Protein AF-A0A0F9EWP9-F1 (afdb_monomer_lite)

pLDDT: mean 95.54, std 6.27, range [59.31, 98.81]

Structure (mmCIF, N/CA/C/O backbone):
data_AF-A0A0F9EWP9-F1
#
_entry.id   AF-A0A0F9EWP9-F1
#
loop_
_atom_site.group_PDB
_atom_site.id
_atom_site.type_symbol
_atom_site.label_atom_id
_atom_site.label_alt_id
_atom_site.label_comp_id
_atom_site.label_asym_id
_atom_site.label_entity_id
_atom_site.label_seq_id
_atom_site.pdbx_PDB_ins_code
_atom_site.Cartn_x
_atom_site.Cartn_y
_atom_site.Cartn_z
_atom_site.occupancy
_atom_site.B_iso_or_equiv
_atom_site.auth_seq_id
_atom_site.auth_comp_id
_atom_site.auth_asym_id
_atom_site.auth_atom_id
_atom_site.pdbx_PDB_model_num
ATOM 1 N N . GLU A 1 1 ? 6.021 -8.661 8.150 1.00 62.97 1 GLU A N 1
ATOM 2 C CA . GLU A 1 1 ? 6.992 -8.490 7.044 1.00 62.97 1 GLU A CA 1
ATOM 3 C C . GLU A 1 1 ? 6.693 -9.396 5.854 1.00 62.97 1 GLU A C 1
ATOM 5 O O . GLU A 1 1 ? 6.829 -8.932 4.729 1.00 62.97 1 GLU A O 1
ATOM 10 N N . ASP A 1 2 ? 6.227 -10.628 6.075 1.00 90.06 2 ASP A N 1
ATOM 11 C CA . ASP A 1 2 ? 5.921 -11.582 4.993 1.00 90.06 2 ASP A CA 1
ATOM 12 C C . ASP A 1 2 ? 4.916 -11.047 3.962 1.00 90.06 2 ASP A C 1
ATOM 14 O O . ASP A 1 2 ? 5.128 -11.196 2.764 1.00 90.06 2 ASP A O 1
ATOM 18 N N . HIS A 1 3 ? 3.876 -10.333 4.407 1.00 95.12 3 HIS A N 1
ATOM 19 C CA . HIS A 1 3 ? 2.848 -9.786 3.514 1.00 95.12 3 HIS A CA 1
ATOM 20 C C . HIS A 1 3 ? 3.409 -8.841 2.437 1.00 95.12 3 HIS A C 1
ATOM 22 O O . HIS A 1 3 ? 3.053 -8.966 1.268 1.00 95.12 3 HIS A O 1
ATOM 28 N N . VAL A 1 4 ? 4.327 -7.938 2.804 1.00 97.69 4 VAL A N 1
ATOM 29 C CA . VAL A 1 4 ? 4.969 -7.006 1.861 1.00 97.69 4 VAL A CA 1
ATOM 30 C C . VAL A 1 4 ? 5.733 -7.772 0.784 1.00 97.69 4 VAL A C 1
ATOM 32 O O . VAL A 1 4 ? 5.558 -7.506 -0.404 1.00 97.69 4 VAL A O 1
ATOM 35 N N . LYS A 1 5 ? 6.578 -8.722 1.205 1.00 97.25 5 LYS A N 1
ATOM 36 C CA . LYS A 1 5 ? 7.450 -9.486 0.304 1.00 97.25 5 LYS A CA 1
ATOM 37 C C . LYS A 1 5 ? 6.631 -10.347 -0.651 1.00 97.25 5 LYS A C 1
ATOM 39 O O . LYS A 1 5 ? 6.866 -10.307 -1.854 1.00 97.25 5 LYS A O 1
ATOM 44 N N . GLU A 1 6 ? 5.634 -11.061 -0.133 1.00 98.31 6 GLU A N 1
ATOM 45 C CA . GLU A 1 6 ? 4.794 -11.936 -0.952 1.00 98.31 6 GLU A CA 1
ATOM 46 C C . GLU A 1 6 ? 3.870 -11.153 -1.886 1.00 98.31 6 GLU A C 1
ATOM 48 O O . GLU A 1 6 ? 3.706 -11.537 -3.042 1.00 98.31 6 GLU A O 1
ATOM 53 N N . THR A 1 7 ? 3.328 -10.015 -1.444 1.00 98.19 7 THR A N 1
ATOM 54 C CA . THR A 1 7 ? 2.532 -9.144 -2.321 1.00 98.19 7 THR A CA 1
ATOM 55 C C . THR A 1 7 ? 3.385 -8.599 -3.462 1.00 98.19 7 THR A C 1
ATOM 57 O O . THR A 1 7 ? 2.980 -8.675 -4.622 1.00 98.19 7 THR A O 1
ATOM 60 N N . ALA A 1 8 ? 4.588 -8.101 -3.160 1.00 98.38 8 ALA A N 1
ATOM 61 C CA . ALA A 1 8 ? 5.510 -7.621 -4.181 1.00 98.38 8 ALA A CA 1
ATOM 62 C C . ALA A 1 8 ? 5.933 -8.744 -5.143 1.00 98.38 8 ALA A C 1
ATOM 64 O O . ALA A 1 8 ? 5.952 -8.524 -6.354 1.00 98.38 8 ALA A O 1
ATOM 65 N N . ARG A 1 9 ? 6.189 -9.960 -4.636 1.00 98.50 9 ARG A N 1
ATOM 66 C CA . ARG A 1 9 ? 6.491 -11.143 -5.459 1.00 98.50 9 ARG A CA 1
ATOM 67 C C . ARG A 1 9 ? 5.350 -11.461 -6.424 1.00 98.50 9 ARG A C 1
ATOM 69 O O . ARG A 1 9 ? 5.587 -11.572 -7.621 1.00 98.50 9 ARG A O 1
ATOM 76 N N . VAL A 1 10 ? 4.115 -11.548 -5.932 1.00 98.38 10 VAL A N 1
ATOM 77 C CA . VAL A 1 10 ? 2.945 -11.856 -6.770 1.00 98.38 10 VAL A CA 1
ATOM 78 C C . VAL A 1 10 ? 2.687 -10.755 -7.803 1.00 98.38 10 VAL A C 1
ATOM 80 O O . VAL A 1 10 ? 2.465 -11.063 -8.971 1.00 98.38 10 VAL A O 1
ATOM 83 N N . LEU A 1 11 ? 2.772 -9.474 -7.424 1.00 98.56 11 LEU A N 1
ATOM 84 C CA . LEU A 1 11 ? 2.660 -8.361 -8.379 1.00 98.56 11 LEU A CA 1
ATOM 85 C C . LEU A 1 11 ? 3.758 -8.410 -9.448 1.00 98.56 11 LEU A C 1
ATOM 87 O O . LEU A 1 11 ? 3.496 -8.102 -10.609 1.00 98.56 11 LEU A O 1
ATOM 91 N N . THR A 1 12 ? 4.962 -8.837 -9.069 1.00 98.62 12 THR A N 1
ATOM 92 C CA . THR A 1 12 ? 6.102 -9.004 -9.977 1.00 98.62 12 THR A CA 1
ATOM 93 C C . THR A 1 12 ? 5.891 -10.136 -10.975 1.00 98.62 12 THR A C 1
ATOM 95 O O . THR A 1 12 ? 6.160 -9.960 -12.163 1.00 98.62 12 THR A O 1
ATOM 98 N N . GLU A 1 13 ? 5.389 -11.280 -10.508 1.00 98.69 13 GLU A N 1
ATOM 99 C CA . GLU A 1 13 ? 5.110 -12.452 -11.344 1.00 98.69 13 GLU A CA 1
ATOM 100 C C . GLU A 1 13 ? 3.939 -12.216 -12.301 1.00 98.69 13 GLU A C 1
ATOM 102 O O . GLU A 1 13 ? 4.000 -12.621 -13.460 1.00 98.69 13 GLU A O 1
ATOM 107 N N . ILE A 1 14 ? 2.885 -11.542 -11.835 1.00 98.56 14 ILE A N 1
ATOM 108 C CA . ILE A 1 14 ? 1.709 -11.236 -12.656 1.00 98.56 14 ILE A CA 1
ATOM 109 C C . ILE A 1 14 ? 2.012 -10.105 -13.646 1.00 98.56 14 ILE A C 1
ATOM 111 O O . ILE A 1 14 ? 1.547 -10.162 -14.783 1.00 98.56 14 ILE A O 1
ATOM 115 N N . ASN A 1 15 ? 2.746 -9.074 -13.209 1.00 98.50 15 ASN A N 1
ATOM 116 C CA . ASN A 1 15 ? 2.948 -7.809 -13.921 1.00 98.50 15 ASN A CA 1
ATOM 117 C C . ASN A 1 15 ? 1.647 -7.277 -14.567 1.00 98.50 15 ASN A C 1
ATOM 119 O O . ASN A 1 15 ? 1.529 -7.220 -15.796 1.00 98.50 15 ASN A O 1
ATOM 123 N N . PRO A 1 16 ? 0.620 -6.952 -13.761 1.00 98.44 16 PRO A N 1
ATOM 124 C CA . PRO A 1 16 ? -0.680 -6.571 -14.296 1.00 98.44 16 PRO A CA 1
ATOM 125 C C . PRO A 1 16 ? -0.596 -5.236 -15.042 1.00 98.44 16 PRO A C 1
ATOM 127 O O . PRO A 1 16 ? 0.232 -4.388 -14.729 1.00 98.44 16 PRO A O 1
ATOM 130 N N . THR A 1 17 ? -1.518 -4.980 -15.972 1.00 98.62 17 THR A N 1
ATOM 131 C CA . THR A 1 17 ? -1.608 -3.659 -16.622 1.00 98.62 17 THR A CA 1
ATOM 132 C C . THR A 1 17 ? -1.881 -2.549 -15.604 1.00 98.62 17 THR A C 1
ATOM 134 O O . THR A 1 17 ? -1.334 -1.456 -15.717 1.00 98.62 17 THR A O 1
ATOM 137 N N . ILE A 1 18 ? -2.727 -2.827 -14.606 1.00 98.56 18 ILE A N 1
ATOM 138 C CA . ILE A 1 18 ? -3.116 -1.875 -13.564 1.00 98.56 18 ILE A CA 1
ATOM 139 C C . ILE A 1 18 ? -3.275 -2.610 -12.231 1.00 98.56 18 ILE A C 1
ATOM 141 O O . ILE A 1 18 ? -3.932 -3.651 -12.188 1.00 98.56 18 ILE A O 1
ATOM 145 N N . PHE A 1 19 ? -2.781 -2.032 -11.136 1.00 98.44 19 PHE A N 1
ATOM 146 C CA . PHE A 1 19 ? -3.191 -2.409 -9.780 1.00 98.44 19 PHE A CA 1
ATOM 147 C C . PHE A 1 19 ? -3.488 -1.174 -8.920 1.00 98.44 19 PHE A C 1
ATOM 149 O O . PHE A 1 19 ? -3.086 -0.058 -9.245 1.00 98.44 19 PHE A O 1
ATOM 156 N N . ARG A 1 20 ? -4.267 -1.356 -7.846 1.00 98.38 20 ARG A N 1
ATOM 157 C CA . ARG A 1 20 ? -4.723 -0.252 -6.990 1.00 98.38 20 ARG A CA 1
ATOM 158 C C . ARG A 1 20 ? -4.638 -0.611 -5.519 1.00 98.38 20 ARG A C 1
ATOM 160 O O . ARG A 1 20 ? -5.029 -1.715 -5.140 1.00 98.38 20 ARG A O 1
ATOM 167 N N . PHE A 1 21 ? -4.214 0.340 -4.696 1.00 97.94 21 PHE A N 1
ATOM 168 C CA . PHE A 1 21 ? -4.286 0.203 -3.246 1.00 97.94 21 PHE A CA 1
ATOM 169 C C . PHE A 1 21 ? -5.693 0.523 -2.744 1.00 97.94 21 PHE A C 1
ATOM 171 O O . PHE A 1 21 ? -6.339 1.472 -3.199 1.00 97.94 21 PHE A O 1
ATOM 178 N N . ARG A 1 22 ? -6.185 -0.282 -1.798 1.00 95.75 22 ARG A N 1
ATOM 179 C CA . ARG A 1 22 ? -7.478 -0.091 -1.130 1.00 95.75 22 ARG A CA 1
ATOM 180 C C . ARG A 1 22 ? -7.325 -0.425 0.350 1.00 95.75 22 ARG A C 1
ATOM 182 O O . ARG A 1 22 ? -7.275 -1.592 0.729 1.00 95.75 22 ARG A O 1
ATOM 189 N N . THR A 1 23 ? -7.266 0.598 1.195 1.00 95.19 23 THR A N 1
ATOM 190 C CA . THR A 1 23 ? -7.210 0.411 2.646 1.00 95.19 23 THR A CA 1
ATOM 191 C C . THR A 1 23 ? -8.496 -0.246 3.156 1.00 95.19 23 THR A C 1
ATOM 193 O O . THR A 1 23 ? -9.601 0.282 2.988 1.00 95.19 23 THR A O 1
ATOM 196 N N . LEU A 1 24 ? -8.346 -1.373 3.856 1.00 94.81 24 LEU A N 1
ATOM 197 C CA . LEU A 1 24 ? -9.454 -2.102 4.471 1.00 94.81 24 LEU A CA 1
ATOM 198 C C . LEU A 1 24 ? -10.261 -1.203 5.424 1.00 94.81 24 LEU A C 1
ATOM 200 O O . LEU A 1 24 ? -9.715 -0.626 6.368 1.00 94.81 24 LEU A O 1
ATOM 204 N N . ASN A 1 25 ? -11.575 -1.130 5.206 1.00 91.44 25 ASN A N 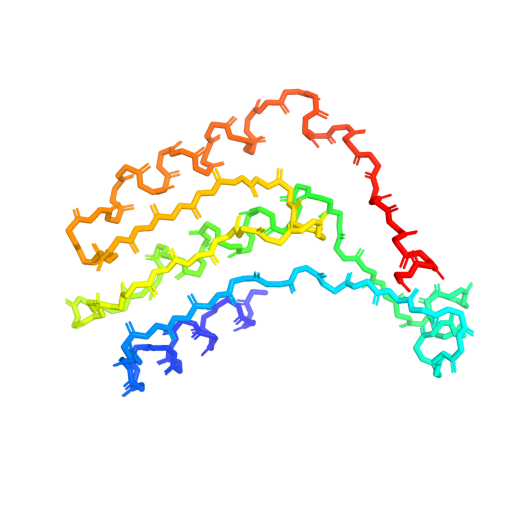1
ATOM 205 C CA . ASN A 1 25 ? -12.550 -0.550 6.130 1.00 91.44 25 ASN A CA 1
ATOM 206 C C . ASN A 1 25 ? -13.543 -1.634 6.555 1.00 91.44 25 ASN A C 1
ATOM 208 O O . ASN A 1 25 ? -14.046 -2.382 5.720 1.00 91.44 25 ASN A O 1
ATOM 212 N N . VAL A 1 26 ? -13.816 -1.720 7.858 1.00 93.06 26 VAL A N 1
ATOM 213 C CA . VAL A 1 26 ? -14.666 -2.769 8.432 1.00 93.06 26 VAL A CA 1
ATOM 214 C C . VAL A 1 26 ? -16.077 -2.225 8.632 1.00 93.06 26 VAL A C 1
ATOM 216 O O . VAL A 1 26 ? -16.286 -1.303 9.422 1.00 93.06 26 VAL A O 1
ATOM 219 N N . SER A 1 27 ? -17.047 -2.794 7.914 1.00 91.56 27 SER A N 1
ATOM 220 C CA . SER A 1 27 ? -18.459 -2.409 8.020 1.00 91.56 27 SER A CA 1
ATOM 221 C C . SER A 1 27 ? -19.142 -3.115 9.201 1.00 91.56 27 SER A C 1
ATOM 223 O O . SER A 1 27 ? -18.927 -4.321 9.365 1.00 91.56 27 SER A O 1
ATOM 225 N N . PRO A 1 28 ? -20.018 -2.433 9.970 1.00 92.62 28 PRO A N 1
ATOM 226 C CA . PRO A 1 28 ? -20.763 -3.029 11.083 1.00 92.62 28 PRO A CA 1
ATOM 227 C C . PRO A 1 28 ? -21.582 -4.279 10.749 1.00 92.62 28 PRO A C 1
ATOM 229 O O . PRO A 1 28 ? -21.880 -5.065 11.642 1.00 92.62 28 PRO A O 1
ATOM 232 N N . SER A 1 29 ? -21.953 -4.471 9.481 1.00 92.75 29 SER A N 1
ATOM 233 C CA . SER A 1 29 ? -22.723 -5.632 9.024 1.00 92.75 29 SER A CA 1
ATOM 234 C C . SER A 1 29 ? -21.874 -6.872 8.713 1.00 92.75 29 SER A C 1
ATOM 236 O O . SER A 1 29 ? -22.427 -7.900 8.329 1.00 92.75 29 SER A O 1
ATOM 238 N N . THR A 1 30 ? -20.546 -6.798 8.846 1.00 93.81 30 THR A N 1
ATOM 239 C CA . THR A 1 30 ? -19.628 -7.891 8.481 1.00 93.81 30 THR A CA 1
ATOM 240 C C . THR A 1 30 ? -19.175 -8.694 9.703 1.00 93.81 30 THR A C 1
ATOM 242 O O . THR A 1 30 ? -19.036 -8.111 10.779 1.00 93.81 30 THR A O 1
ATOM 245 N N . PRO A 1 31 ? -18.868 -10.001 9.565 1.00 95.44 31 PRO A N 1
ATOM 246 C CA . PRO A 1 31 ? -18.293 -10.794 10.658 1.00 95.44 31 PRO A CA 1
ATOM 247 C C . PRO A 1 31 ? -17.031 -10.154 11.251 1.00 95.44 31 PRO A C 1
ATOM 249 O O . PRO A 1 31 ? -16.907 -10.048 12.468 1.00 95.44 31 PRO A O 1
ATOM 252 N N . LEU A 1 32 ? -16.185 -9.588 10.383 1.00 96.25 32 LEU A N 1
ATOM 253 C CA . LEU A 1 32 ? -14.939 -8.918 10.753 1.00 96.25 32 LEU A CA 1
ATOM 254 C C . LEU A 1 32 ? -15.143 -7.730 11.711 1.00 96.25 32 LEU A C 1
ATOM 256 O O . LEU A 1 32 ? -14.222 -7.349 12.429 1.00 96.25 32 LEU A O 1
ATOM 260 N N . TRP A 1 33 ? -16.343 -7.139 11.764 1.00 95.31 33 TRP A N 1
ATOM 261 C CA . TRP A 1 33 ? -16.663 -6.113 12.757 1.00 95.31 33 TRP A CA 1
ATOM 262 C C . TRP A 1 33 ? -16.582 -6.650 14.180 1.00 95.31 33 TRP A C 1
ATOM 264 O O . TRP A 1 33 ? -16.051 -5.970 15.057 1.00 95.31 33 TRP A O 1
ATOM 274 N N . LYS A 1 34 ? -17.101 -7.859 14.413 1.00 95.44 34 LYS A N 1
ATOM 275 C CA . LYS A 1 34 ? -17.078 -8.485 15.734 1.00 95.44 34 LYS A CA 1
ATOM 276 C C . LYS A 1 34 ? -15.639 -8.747 16.163 1.00 95.44 34 LYS A C 1
ATOM 278 O O . LYS A 1 34 ? -15.279 -8.354 17.268 1.00 95.44 34 LYS A O 1
ATOM 283 N N . ASP A 1 35 ? -14.836 -9.311 15.268 1.00 97.12 35 ASP A N 1
ATOM 284 C CA . ASP A 1 35 ? -13.438 -9.669 15.524 1.00 97.12 35 ASP A CA 1
ATOM 285 C C . ASP A 1 35 ? -12.591 -8.414 15.771 1.00 97.12 35 ASP A C 1
ATOM 287 O O . ASP A 1 35 ? -11.760 -8.359 16.678 1.00 97.12 35 ASP A O 1
ATOM 291 N N . TRP A 1 36 ? -12.851 -7.343 15.015 1.00 95.06 36 TRP A N 1
ATOM 292 C CA . TRP A 1 36 ? -12.194 -6.062 15.245 1.00 95.06 36 TRP A CA 1
ATOM 293 C C . TRP A 1 36 ? -12.588 -5.436 16.589 1.00 95.06 36 TRP A C 1
ATOM 295 O O . TRP A 1 36 ? -11.743 -4.886 17.294 1.00 95.06 36 TRP A O 1
ATOM 305 N N . LYS A 1 37 ? -13.867 -5.519 16.981 1.00 94.44 37 LYS A N 1
ATOM 306 C CA . LYS A 1 37 ? -14.347 -4.974 18.262 1.00 94.44 37 LYS A CA 1
ATOM 307 C C . LYS A 1 37 ? -13.929 -5.800 19.474 1.00 94.44 37 LYS A C 1
ATOM 309 O O . LYS A 1 37 ? -13.779 -5.217 20.545 1.00 94.44 37 LYS A O 1
ATOM 314 N N . SER A 1 38 ? -13.746 -7.110 19.325 1.00 96.44 38 SER A N 1
ATOM 315 C CA . SER A 1 38 ? -13.235 -7.981 20.389 1.00 96.44 38 SER A CA 1
ATOM 316 C C . SER A 1 38 ? -11.717 -7.871 20.568 1.00 96.44 38 SER A C 1
ATOM 318 O O . SER A 1 38 ? -11.207 -8.294 21.602 1.00 96.44 38 SER A O 1
ATOM 320 N N . GLY A 1 39 ? -11.004 -7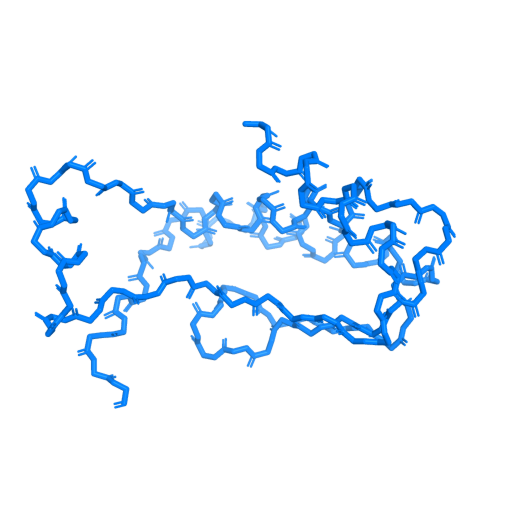.295 19.592 1.00 96.12 39 GLY A N 1
ATOM 321 C CA . GLY A 1 39 ? -9.540 -7.249 19.560 1.00 96.12 39 GLY A CA 1
ATOM 322 C C . GLY A 1 39 ? -8.898 -8.515 18.985 1.00 96.12 39 GLY A C 1
ATOM 323 O O . GLY A 1 39 ? -7.675 -8.607 18.949 1.00 96.12 39 GLY A O 1
ATOM 324 N N . GLU A 1 40 ? -9.701 -9.469 18.510 1.00 97.38 40 GLU A N 1
ATOM 325 C CA . GLU A 1 40 ? -9.233 -10.672 17.812 1.00 97.38 40 GLU A CA 1
ATOM 326 C C . GLU A 1 40 ? -8.579 -10.326 16.467 1.00 97.38 40 GLU A C 1
ATOM 328 O O . GLU A 1 40 ? -7.588 -10.937 16.074 1.00 97.38 40 GLU A O 1
ATOM 333 N N . PHE A 1 41 ? -9.083 -9.286 15.799 1.00 96.50 41 PHE A N 1
ATOM 334 C CA . PHE A 1 41 ? -8.481 -8.724 14.598 1.00 96.50 41 PHE A CA 1
ATOM 335 C C . PHE A 1 41 ? -8.003 -7.292 14.846 1.00 96.50 41 PHE A C 1
ATOM 337 O O . PHE A 1 41 ? -8.765 -6.430 15.284 1.00 96.50 41 PHE A O 1
ATOM 344 N N . THR A 1 42 ? -6.743 -7.006 14.519 1.00 94.62 42 THR A N 1
ATOM 345 C CA . THR A 1 42 ? -6.159 -5.667 14.673 1.00 94.62 42 THR A CA 1
ATOM 346 C C . THR A 1 42 ? -5.921 -5.034 13.310 1.00 94.62 42 THR A C 1
ATOM 348 O O . THR A 1 42 ? -5.282 -5.617 12.439 1.00 94.62 42 THR A O 1
ATOM 351 N N . LEU A 1 43 ? -6.432 -3.817 13.124 1.00 94.62 43 LEU A N 1
ATOM 352 C CA . LEU A 1 43 ? -6.190 -3.027 11.920 1.00 94.62 43 LEU A CA 1
ATOM 353 C C . LEU A 1 43 ? -4.881 -2.248 12.038 1.00 94.62 43 LEU A C 1
ATOM 355 O O . LEU A 1 43 ? -4.616 -1.645 13.077 1.00 94.62 43 LEU A O 1
ATOM 359 N N . LEU A 1 44 ? -4.147 -2.155 10.929 1.00 95.12 44 LEU A N 1
ATOM 360 C CA . LEU A 1 44 ? -3.005 -1.251 10.798 1.00 95.12 44 LEU A CA 1
ATOM 361 C C . LEU A 1 44 ? -3.422 0.207 11.048 1.00 95.12 44 LEU A C 1
ATOM 363 O O . LEU A 1 44 ? -4.482 0.649 10.602 1.00 95.12 44 LEU A O 1
ATOM 367 N N . SER A 1 45 ? -2.582 0.999 11.699 1.00 95.81 45 SER A N 1
ATOM 368 C CA . SER A 1 45 ? -2.714 2.458 11.758 1.00 95.81 45 SER A CA 1
ATOM 369 C C . SER A 1 45 ? -2.526 3.102 10.372 1.00 95.81 45 SER A C 1
ATOM 371 O O . SER A 1 45 ? -2.003 2.464 9.453 1.00 95.81 45 SER A O 1
ATOM 373 N N . PRO A 1 46 ? -2.928 4.371 10.164 1.00 96.81 46 PRO A N 1
ATOM 374 C CA . PRO A 1 46 ? -2.690 5.058 8.891 1.00 96.81 46 PRO A CA 1
ATOM 375 C C . PRO A 1 46 ? -1.217 5.075 8.472 1.00 96.81 46 PRO A C 1
ATOM 377 O O . PRO A 1 46 ? -0.899 4.800 7.318 1.00 96.81 46 PRO A O 1
ATOM 380 N N . LEU A 1 47 ? -0.319 5.305 9.434 1.00 97.56 47 LEU A N 1
ATOM 381 C CA . LEU A 1 47 ? 1.124 5.286 9.212 1.00 97.56 47 LEU A CA 1
ATOM 382 C C . LEU A 1 47 ? 1.627 3.903 8.776 1.00 97.56 47 LEU A C 1
ATOM 384 O O . LEU A 1 47 ? 2.477 3.808 7.895 1.00 97.56 47 LEU A O 1
ATOM 388 N N . GLU A 1 48 ? 1.116 2.832 9.384 1.00 97.06 48 GLU A N 1
ATOM 389 C CA . GLU A 1 48 ? 1.491 1.464 9.013 1.00 97.06 48 GLU A CA 1
ATOM 390 C C . GLU A 1 48 ? 1.001 1.089 7.610 1.00 97.06 48 GLU A C 1
ATOM 392 O O . GLU A 1 48 ? 1.758 0.458 6.879 1.00 97.06 48 GLU A O 1
ATOM 397 N N . ASN A 1 49 ? -0.195 1.535 7.196 1.00 97.31 49 ASN A N 1
ATOM 398 C CA . ASN A 1 49 ? -0.673 1.328 5.820 1.00 97.31 49 ASN A CA 1
ATOM 399 C C . ASN A 1 49 ? 0.266 1.999 4.804 1.00 97.31 49 ASN A C 1
ATOM 401 O O . ASN A 1 49 ? 0.720 1.349 3.870 1.00 97.31 49 ASN A O 1
ATOM 405 N N . LEU A 1 50 ? 0.635 3.266 5.023 1.00 97.94 50 LEU A N 1
ATOM 406 C CA . LEU A 1 50 ? 1.545 3.985 4.119 1.00 97.94 50 LEU A CA 1
ATOM 407 C C . LEU A 1 50 ? 2.934 3.336 4.046 1.00 97.94 50 LEU A C 1
ATOM 409 O O . LEU A 1 50 ? 3.516 3.234 2.968 1.00 97.94 50 LEU A O 1
ATOM 413 N N . LYS A 1 51 ? 3.465 2.865 5.182 1.00 98.12 51 LYS A N 1
ATOM 414 C CA . LYS A 1 51 ? 4.733 2.119 5.218 1.00 98.12 51 LYS A CA 1
ATOM 415 C C . LYS A 1 51 ? 4.639 0.802 4.451 1.00 98.12 51 LYS A C 1
ATOM 417 O O . LYS A 1 51 ? 5.593 0.437 3.768 1.00 98.12 51 LYS A O 1
ATOM 422 N N . GLU A 1 52 ? 3.521 0.091 4.566 1.00 98.06 52 GLU A N 1
ATOM 423 C CA . GLU A 1 52 ? 3.284 -1.142 3.817 1.00 98.06 52 GLU A CA 1
ATOM 424 C C . GLU A 1 52 ? 3.235 -0.875 2.308 1.00 98.06 52 GLU A C 1
ATOM 426 O O . GLU A 1 52 ? 3.993 -1.498 1.567 1.00 98.06 52 GLU A O 1
ATOM 431 N N . GLU A 1 53 ? 2.446 0.106 1.864 1.00 98.12 53 GLU A N 1
ATOM 432 C CA . GLU A 1 53 ? 2.357 0.526 0.457 1.00 98.12 53 GLU A CA 1
ATOM 433 C C . GLU A 1 53 ? 3.737 0.913 -0.100 1.00 98.12 53 GLU A C 1
ATOM 435 O O . GLU A 1 53 ? 4.170 0.390 -1.129 1.00 98.12 53 GLU A O 1
ATOM 440 N N . ARG A 1 54 ? 4.481 1.754 0.630 1.00 98.56 54 ARG A N 1
ATOM 441 C CA . ARG A 1 54 ? 5.845 2.178 0.277 1.00 98.56 54 ARG A CA 1
ATOM 442 C C . ARG A 1 54 ? 6.794 1.001 0.124 1.00 98.56 54 ARG A C 1
ATOM 444 O O . ARG A 1 54 ? 7.579 0.956 -0.823 1.00 98.56 54 ARG A O 1
ATOM 451 N N . ASN A 1 55 ? 6.735 0.045 1.046 1.00 98.56 55 ASN A N 1
ATOM 452 C CA . ASN A 1 55 ? 7.604 -1.121 0.998 1.00 98.56 55 ASN A CA 1
ATOM 453 C C . ASN A 1 55 ? 7.194 -2.103 -0.103 1.00 98.56 55 ASN A C 1
ATOM 455 O O . ASN A 1 55 ? 8.082 -2.701 -0.703 1.00 98.56 55 ASN A O 1
ATOM 459 N N . ILE A 1 56 ? 5.903 -2.239 -0.421 1.00 98.56 56 ILE A N 1
ATOM 460 C CA . ILE A 1 56 ? 5.453 -3.029 -1.575 1.00 98.56 56 ILE A CA 1
ATOM 461 C C . ILE A 1 56 ? 6.052 -2.448 -2.858 1.00 98.56 56 ILE A C 1
ATOM 463 O O . ILE A 1 56 ? 6.707 -3.185 -3.590 1.00 98.56 56 I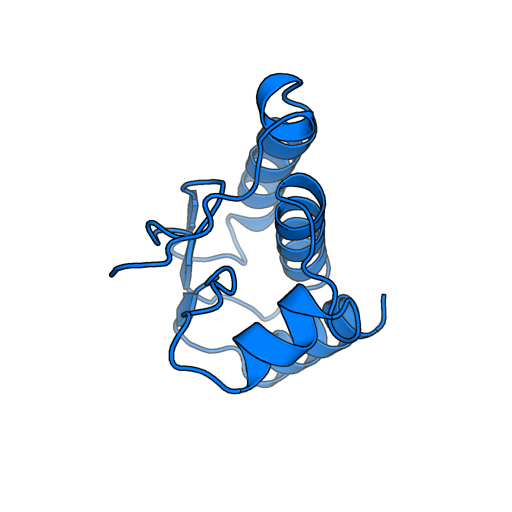LE A O 1
ATOM 467 N N . ILE A 1 57 ? 5.915 -1.135 -3.089 1.00 98.56 57 ILE A N 1
ATOM 468 C CA . ILE A 1 57 ? 6.475 -0.462 -4.276 1.00 98.56 57 ILE A CA 1
ATOM 469 C C . ILE A 1 57 ? 7.998 -0.626 -4.355 1.00 98.56 57 ILE A C 1
ATOM 471 O O . ILE A 1 57 ? 8.529 -0.932 -5.421 1.00 98.56 57 ILE A O 1
ATOM 475 N N . ALA A 1 58 ? 8.700 -0.485 -3.227 1.00 98.50 58 ALA A N 1
ATOM 476 C CA . ALA A 1 58 ? 10.153 -0.642 -3.167 1.00 98.50 58 ALA A CA 1
ATOM 477 C C . ALA A 1 58 ? 10.645 -2.075 -3.446 1.00 98.50 58 ALA A C 1
ATOM 479 O O . ALA A 1 58 ? 11.800 -2.245 -3.826 1.00 98.50 58 ALA A O 1
ATOM 480 N N . ASN A 1 59 ? 9.800 -3.092 -3.245 1.00 98.50 59 ASN A N 1
ATOM 481 C CA . ASN A 1 59 ? 10.145 -4.502 -3.465 1.00 98.50 59 ASN A CA 1
ATOM 482 C C . ASN A 1 59 ? 9.624 -5.056 -4.805 1.00 98.50 59 ASN A C 1
ATOM 484 O O . ASN A 1 59 ? 9.804 -6.244 -5.072 1.00 98.50 59 ASN A O 1
ATOM 488 N N . LEU A 1 60 ? 8.975 -4.240 -5.646 1.00 98.62 60 LEU A N 1
ATOM 489 C CA . LEU A 1 60 ? 8.558 -4.669 -6.984 1.00 98.62 60 LEU A CA 1
ATOM 490 C C . LEU A 1 60 ? 9.777 -5.019 -7.846 1.00 98.62 60 LEU A C 1
ATOM 492 O O . LEU A 1 60 ? 10.767 -4.290 -7.863 1.00 98.62 60 LEU A O 1
ATOM 496 N N . GLY A 1 61 ? 9.683 -6.096 -8.623 1.00 98.44 61 GLY A N 1
ATOM 497 C CA . GLY A 1 61 ? 10.720 -6.459 -9.582 1.00 98.44 61 GLY A CA 1
ATOM 498 C C . GLY A 1 61 ? 10.866 -5.444 -10.719 1.00 98.44 61 GLY A C 1
ATOM 499 O O . GLY A 1 61 ? 9.964 -4.666 -11.036 1.00 98.44 61 GLY A O 1
ATOM 500 N N . GLU A 1 62 ? 12.022 -5.465 -11.376 1.00 97.62 62 GLU A N 1
ATOM 501 C CA . GLU A 1 62 ? 12.392 -4.534 -12.456 1.00 97.62 62 GLU A CA 1
ATOM 502 C C . GLU A 1 62 ? 11.537 -4.665 -13.730 1.00 97.62 62 GLU A C 1
ATOM 504 O O . GLU A 1 62 ? 11.566 -3.803 -14.613 1.00 97.62 62 GLU A O 1
ATOM 509 N N . ASN A 1 63 ? 10.784 -5.757 -13.871 1.00 98.25 63 ASN A N 1
ATOM 510 C CA . ASN A 1 63 ? 9.865 -5.968 -14.989 1.00 98.25 63 ASN A CA 1
ATOM 511 C C . ASN A 1 63 ? 8.510 -5.270 -14.801 1.00 98.25 63 ASN A C 1
ATOM 513 O O . ASN A 1 63 ? 7.783 -5.152 -15.784 1.00 98.25 63 ASN A O 1
ATOM 517 N N . VAL A 1 64 ? 8.169 -4.817 -13.589 1.00 98.69 64 VAL A N 1
ATOM 518 C CA . VAL A 1 64 ? 6.833 -4.285 -13.290 1.00 98.69 64 VAL A CA 1
ATOM 519 C C . VAL A 1 64 ? 6.650 -2.894 -13.880 1.00 98.69 64 VAL A C 1
ATOM 521 O O . VAL A 1 64 ? 7.239 -1.939 -13.386 1.00 98.69 64 VAL A O 1
ATOM 524 N N . ASN A 1 65 ? 5.804 -2.789 -14.905 1.00 98.56 65 ASN A N 1
ATOM 525 C CA . ASN A 1 65 ? 5.479 -1.554 -15.629 1.00 98.56 65 ASN A CA 1
ATOM 526 C C . ASN A 1 65 ? 3.985 -1.195 -15.547 1.00 98.56 65 ASN A C 1
ATOM 528 O O . ASN A 1 65 ? 3.439 -0.534 -16.430 1.00 98.56 65 ASN A O 1
ATOM 532 N N . SER A 1 66 ? 3.318 -1.657 -14.490 1.00 98.75 66 SER A N 1
ATOM 533 C CA . SER A 1 66 ? 1.907 -1.394 -14.226 1.00 98.75 66 SER A CA 1
ATOM 534 C C . SER A 1 66 ? 1.609 0.095 -14.046 1.00 98.75 66 SER A C 1
ATOM 536 O O . SER A 1 66 ? 2.424 0.844 -13.498 1.00 98.75 66 SER A O 1
ATOM 538 N N . GLN A 1 67 ? 0.381 0.489 -14.382 1.00 98.81 67 GLN A N 1
ATOM 539 C CA . GLN A 1 67 ? -0.229 1.685 -13.804 1.00 98.81 67 GLN A CA 1
ATOM 540 C C . GLN A 1 67 ? -0.612 1.399 -12.349 1.00 98.81 67 GLN A C 1
ATOM 542 O O . GLN A 1 67 ? -1.128 0.319 -12.033 1.00 98.81 67 GLN A O 1
ATOM 547 N N . VAL A 1 68 ? -0.400 2.369 -11.469 1.00 98.56 68 VAL A N 1
ATOM 548 C CA . VAL A 1 68 ? -0.653 2.239 -10.032 1.00 98.56 68 VAL A CA 1
ATOM 549 C C . VAL A 1 68 ? -1.520 3.390 -9.577 1.00 98.56 68 VAL A C 1
ATOM 551 O O . VAL A 1 68 ? -1.184 4.539 -9.837 1.00 98.56 68 VAL A O 1
ATOM 554 N N . PHE A 1 69 ? -2.609 3.083 -8.872 1.00 98.44 69 PHE A N 1
ATOM 555 C CA . PHE A 1 69 ? -3.502 4.102 -8.318 1.00 98.44 69 PHE A CA 1
ATOM 556 C C . PHE A 1 69 ? -3.689 3.930 -6.815 1.00 98.44 69 PHE A C 1
ATOM 558 O O . PHE A 1 69 ? -3.939 2.825 -6.317 1.00 98.44 69 PHE A O 1
ATOM 565 N N . ASN A 1 70 ? -3.632 5.051 -6.108 1.00 97.38 70 ASN A N 1
ATOM 566 C CA . ASN A 1 70 ? -3.944 5.174 -4.695 1.00 97.38 70 ASN A CA 1
ATOM 567 C C . ASN A 1 70 ? -4.989 6.282 -4.496 1.00 97.38 70 ASN A C 1
ATOM 569 O O . ASN A 1 70 ? -4.740 7.279 -3.842 1.00 97.38 70 ASN A O 1
ATOM 573 N N . ASP A 1 71 ? -6.159 6.100 -5.105 1.00 95.44 71 ASP A N 1
ATOM 574 C CA . ASP A 1 71 ? -7.159 7.150 -5.361 1.00 95.44 71 ASP A CA 1
ATOM 575 C C . ASP A 1 71 ? -8.459 6.976 -4.546 1.00 95.44 71 ASP A C 1
ATOM 577 O O . ASP A 1 71 ? -9.448 7.682 -4.750 1.00 95.44 71 ASP A O 1
ATOM 581 N N . HIS A 1 72 ? -8.526 5.987 -3.644 1.00 95.56 72 HIS A N 1
ATOM 582 C CA . HIS A 1 72 ? -9.770 5.718 -2.923 1.00 95.56 72 HIS A CA 1
ATOM 583 C C . HIS A 1 72 ? -9.977 6.669 -1.751 1.00 95.56 72 HIS A C 1
ATOM 585 O O . HIS A 1 72 ? -9.062 6.922 -0.969 1.00 95.56 72 HIS A O 1
ATOM 591 N N . VAL A 1 73 ? -11.242 6.988 -1.464 1.00 92.56 73 VAL A N 1
ATOM 592 C CA . VAL A 1 73 ? -11.641 7.684 -0.228 1.00 92.56 73 VAL A CA 1
ATOM 593 C C . VAL A 1 73 ? -11.156 6.978 1.050 1.00 92.56 73 VAL A C 1
ATOM 595 O O . VAL A 1 73 ? -10.930 7.633 2.072 1.00 92.56 73 VAL A O 1
ATOM 598 N N . SER A 1 74 ? -10.950 5.655 1.007 1.00 93.88 74 SER A N 1
ATOM 599 C CA . SER A 1 74 ? -10.409 4.886 2.137 1.00 93.88 74 SER A CA 1
ATOM 600 C C . SER A 1 74 ? -8.934 5.138 2.425 1.00 93.88 74 SER A C 1
ATOM 602 O O . SER A 1 74 ? -8.518 4.916 3.560 1.00 93.88 74 SER A O 1
ATOM 604 N N . ASN A 1 75 ? -8.158 5.548 1.424 1.00 95.94 75 ASN A N 1
ATOM 605 C CA . ASN A 1 75 ? -6.701 5.562 1.487 1.00 95.94 75 ASN A CA 1
ATOM 606 C C . ASN A 1 75 ? -6.186 6.833 2.175 1.00 95.94 75 ASN A C 1
ATOM 608 O O . ASN A 1 75 ? -6.938 7.791 2.370 1.00 95.94 75 ASN A O 1
ATOM 612 N N . TYR A 1 76 ? -4.924 6.838 2.608 1.00 96.25 76 TYR A N 1
ATOM 613 C CA . TYR A 1 76 ? -4.351 7.935 3.408 1.00 96.25 76 TYR A CA 1
ATOM 614 C C . TYR A 1 76 ? -3.446 8.890 2.626 1.00 96.25 76 TYR A C 1
ATOM 616 O O . TYR A 1 76 ? -3.032 9.910 3.173 1.00 96.25 76 TYR A O 1
ATOM 624 N N . CYS A 1 77 ? -3.186 8.589 1.361 1.00 95.38 77 CYS A N 1
ATOM 625 C CA . CYS A 1 77 ? -2.548 9.477 0.402 1.00 95.38 77 CYS A CA 1
ATOM 626 C C . CYS A 1 77 ? -3.301 9.403 -0.928 1.00 95.38 77 CYS A C 1
ATOM 628 O O . CYS A 1 77 ? -4.165 8.543 -1.102 1.00 95.38 77 CYS A O 1
ATOM 630 N N . ASP A 1 78 ? -2.980 10.338 -1.815 1.00 96.44 78 ASP A N 1
ATOM 631 C CA . ASP A 1 78 ? -3.467 10.372 -3.188 1.00 96.44 78 ASP A CA 1
ATOM 632 C C . ASP A 1 78 ? -2.243 10.449 -4.099 1.00 96.44 78 ASP A C 1
ATOM 634 O O . ASP A 1 78 ? -1.511 11.442 -4.092 1.00 96.44 78 ASP A O 1
ATOM 638 N N . ILE A 1 79 ? -1.940 9.336 -4.760 1.00 97.50 79 ILE A N 1
ATOM 639 C CA . ILE A 1 79 ? -0.772 9.193 -5.624 1.00 97.50 79 ILE A CA 1
ATOM 640 C C . ILE A 1 79 ? -1.065 8.169 -6.714 1.00 97.50 79 ILE A C 1
ATOM 642 O O . ILE A 1 79 ? -1.634 7.101 -6.470 1.00 97.50 79 ILE A O 1
ATOM 646 N N . GLU A 1 80 ? -0.638 8.481 -7.925 1.00 98.25 80 GLU A N 1
ATOM 647 C CA . GLU A 1 80 ? -0.801 7.617 -9.080 1.00 98.25 80 GLU A CA 1
ATOM 648 C C . GLU A 1 80 ? 0.435 7.660 -9.974 1.00 98.25 80 GLU A C 1
ATOM 650 O O . GLU A 1 80 ? 1.232 8.596 -9.931 1.00 98.25 80 GLU A O 1
ATOM 655 N N . SER A 1 81 ? 0.609 6.610 -10.768 1.00 98.44 81 SER A N 1
ATOM 656 C CA . SER A 1 81 ? 1.633 6.527 -11.803 1.00 98.44 81 SER A CA 1
ATOM 657 C C . SER A 1 81 ? 1.078 5.762 -12.995 1.00 98.44 81 SER A C 1
ATOM 659 O O . SER A 1 81 ? 0.397 4.745 -12.841 1.00 98.44 81 SER A O 1
ATOM 661 N N . THR A 1 82 ? 1.393 6.238 -14.199 1.00 98.31 82 THR A N 1
ATOM 662 C CA . THR A 1 82 ? 1.044 5.535 -15.443 1.00 98.31 82 THR A CA 1
ATOM 663 C C . THR A 1 82 ? 2.058 4.446 -15.805 1.00 98.31 82 THR A C 1
ATOM 665 O O . THR A 1 82 ? 1.752 3.571 -16.613 1.00 98.31 82 THR A O 1
ATOM 668 N N . ASN A 1 83 ? 3.243 4.465 -15.192 1.00 98.44 83 ASN A N 1
ATOM 669 C CA . ASN A 1 83 ? 4.263 3.439 -15.342 1.00 98.44 83 ASN A CA 1
ATOM 670 C C . ASN A 1 83 ? 5.176 3.413 -14.108 1.00 98.44 83 ASN A C 1
ATOM 672 O O . ASN A 1 83 ? 6.158 4.153 -14.014 1.00 98.44 83 ASN A O 1
ATOM 676 N N . ILE A 1 84 ? 4.897 2.499 -13.177 1.00 98.50 84 ILE A N 1
ATOM 677 C CA . ILE A 1 84 ? 5.646 2.418 -11.915 1.00 98.50 84 ILE A CA 1
ATOM 678 C C . ILE A 1 84 ? 7.112 2.014 -12.094 1.00 98.50 84 ILE A C 1
ATOM 680 O O . ILE A 1 84 ? 7.898 2.163 -11.163 1.00 98.50 84 ILE A O 1
ATOM 684 N N . LYS A 1 85 ? 7.505 1.500 -13.265 1.00 98.44 85 LYS A N 1
ATOM 685 C CA . LYS A 1 85 ? 8.914 1.235 -13.566 1.00 98.44 85 LYS A CA 1
ATOM 686 C C . LYS A 1 85 ? 9.708 2.531 -13.689 1.00 98.44 85 LYS A C 1
ATOM 688 O O . LYS A 1 85 ? 10.837 2.599 -13.218 1.00 98.44 85 LYS A O 1
ATOM 693 N N . GLU A 1 86 ? 9.119 3.526 -14.343 1.00 98.50 86 GLU A N 1
ATOM 694 C CA . GLU A 1 86 ? 9.742 4.823 -14.617 1.00 98.50 86 GLU A CA 1
ATOM 695 C C . GLU A 1 86 ? 9.605 5.755 -13.409 1.00 98.50 86 GLU A C 1
ATOM 697 O O . GLU A 1 86 ? 10.567 6.415 -13.021 1.00 98.50 86 GLU A O 1
ATOM 702 N N . ASP A 1 87 ? 8.448 5.726 -12.745 1.00 98.50 87 ASP A N 1
ATOM 703 C CA . ASP A 1 87 ? 8.131 6.641 -11.645 1.00 98.50 87 ASP A CA 1
ATOM 704 C C . ASP A 1 87 ? 8.466 6.079 -10.252 1.00 98.50 87 ASP A C 1
ATOM 706 O O . ASP A 1 87 ? 8.080 6.667 -9.242 1.00 98.50 87 ASP A O 1
ATOM 710 N N . ARG A 1 88 ? 9.162 4.937 -10.142 1.00 98.44 88 ARG A N 1
ATOM 711 C CA . ARG A 1 88 ? 9.348 4.244 -8.849 1.00 98.44 88 ARG A CA 1
ATOM 712 C C . ARG A 1 88 ? 9.950 5.140 -7.771 1.00 98.44 88 ARG A C 1
ATOM 714 O O . ARG A 1 88 ? 9.456 5.185 -6.645 1.00 98.44 88 ARG A O 1
ATOM 721 N N . GLU A 1 89 ? 11.032 5.828 -8.113 1.00 98.44 89 GLU A N 1
ATOM 722 C CA . GLU A 1 89 ? 11.748 6.710 -7.195 1.00 98.44 89 GLU A CA 1
ATOM 723 C C . GLU A 1 89 ? 10.880 7.894 -6.729 1.00 98.44 89 GLU A C 1
ATOM 725 O O . GLU A 1 89 ? 10.681 8.022 -5.516 1.00 98.44 89 GLU A O 1
ATOM 730 N N . PRO A 1 90 ? 10.278 8.716 -7.618 1.00 98.31 90 PRO A N 1
ATOM 731 C CA . PRO A 1 90 ? 9.384 9.787 -7.179 1.00 98.31 90 PRO A CA 1
ATOM 732 C C . PRO A 1 90 ? 8.140 9.275 -6.434 1.00 98.31 90 PRO A C 1
ATOM 734 O O . PRO A 1 90 ? 7.665 9.953 -5.515 1.00 98.31 90 PRO A O 1
ATOM 737 N N . PHE A 1 91 ? 7.644 8.072 -6.749 1.00 98.56 91 PHE A N 1
ATOM 738 C CA . PHE A 1 91 ? 6.534 7.446 -6.022 1.00 98.56 91 PHE A CA 1
ATOM 739 C C . PHE A 1 91 ? 6.912 7.156 -4.562 1.00 98.56 91 PHE A 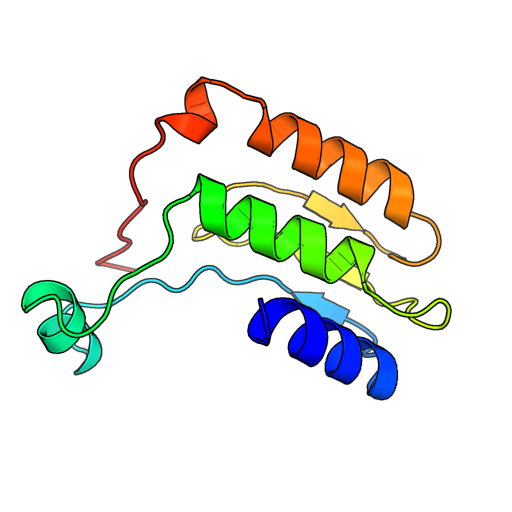C 1
ATOM 741 O O . PHE A 1 91 ? 6.177 7.507 -3.637 1.00 98.56 91 PHE A O 1
ATOM 748 N N . ILE A 1 92 ? 8.096 6.574 -4.339 1.00 98.69 92 ILE A N 1
ATOM 749 C CA . ILE A 1 92 ? 8.624 6.293 -2.997 1.00 98.69 92 ILE A CA 1
ATOM 750 C C . ILE A 1 92 ? 8.915 7.587 -2.233 1.00 98.69 92 ILE A C 1
ATOM 752 O O . ILE A 1 92 ? 8.523 7.690 -1.074 1.00 98.69 92 ILE A O 1
ATOM 756 N N . ILE A 1 93 ? 9.534 8.588 -2.869 1.00 98.69 93 ILE A N 1
ATOM 757 C CA . ILE A 1 93 ? 9.811 9.894 -2.243 1.00 98.69 93 ILE A CA 1
ATOM 758 C C . ILE A 1 93 ? 8.513 10.550 -1.765 1.00 98.69 93 ILE A C 1
ATOM 760 O O . ILE A 1 93 ? 8.440 11.069 -0.649 1.00 98.69 93 ILE A O 1
ATOM 764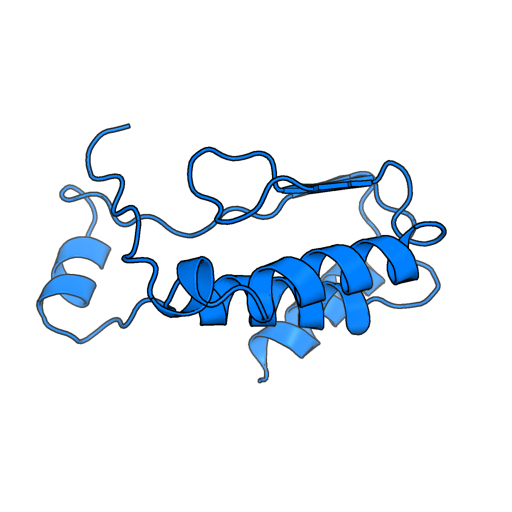 N N . THR A 1 94 ? 7.467 10.495 -2.589 1.00 98.50 94 THR A N 1
ATOM 765 C CA . THR A 1 94 ? 6.156 11.038 -2.231 1.00 98.50 94 THR A CA 1
ATOM 766 C C . THR A 1 94 ? 5.565 10.297 -1.030 1.00 98.50 94 THR A C 1
ATOM 768 O O . THR A 1 94 ? 5.138 10.942 -0.072 1.00 98.50 94 THR A O 1
ATOM 771 N N . LEU A 1 95 ? 5.602 8.960 -1.014 1.00 98.50 95 LEU A N 1
ATOM 772 C CA . LEU A 1 95 ? 5.151 8.168 0.139 1.00 98.50 95 LEU A CA 1
ATOM 773 C C . LEU A 1 95 ? 5.964 8.455 1.408 1.00 98.50 95 LEU A C 1
ATOM 775 O O . LEU A 1 95 ? 5.382 8.622 2.481 1.00 98.50 95 LEU A O 1
ATOM 779 N N . ASP A 1 96 ? 7.286 8.583 1.293 1.00 98.69 96 ASP A N 1
ATOM 780 C CA . ASP A 1 96 ? 8.163 8.943 2.409 1.00 98.69 96 ASP A CA 1
ATOM 781 C C . ASP A 1 96 ? 7.819 10.350 2.950 1.00 98.69 96 ASP A C 1
ATOM 783 O O . ASP A 1 96 ? 7.882 10.573 4.161 1.00 98.69 96 ASP A O 1
ATOM 787 N N . SER A 1 97 ? 7.361 11.285 2.105 1.00 98.44 97 SER A N 1
ATOM 788 C CA . SER A 1 97 ? 6.868 12.597 2.558 1.00 98.44 97 SER A CA 1
ATOM 789 C C . SER A 1 97 ? 5.602 12.488 3.422 1.00 98.44 97 SER A C 1
ATOM 791 O O . SER A 1 97 ? 5.524 13.132 4.470 1.00 98.44 97 SER A O 1
ATOM 793 N N . TYR A 1 98 ? 4.658 11.609 3.061 1.00 97.81 98 TYR A N 1
ATOM 794 C CA . TYR A 1 98 ? 3.468 11.336 3.874 1.00 97.81 98 TYR A CA 1
ATOM 795 C C . TYR A 1 98 ? 3.829 10.640 5.191 1.00 97.81 98 TYR A C 1
ATOM 797 O O . TYR A 1 98 ? 3.335 11.028 6.246 1.00 97.81 98 TYR A O 1
ATOM 805 N N . ILE A 1 99 ? 4.711 9.637 5.156 1.00 98.25 99 ILE A N 1
ATOM 806 C CA . ILE A 1 99 ? 5.158 8.888 6.346 1.00 98.25 99 ILE A CA 1
ATOM 807 C C . ILE A 1 99 ? 5.834 9.817 7.369 1.00 98.25 99 ILE A C 1
ATOM 809 O O . ILE A 1 99 ? 5.662 9.655 8.583 1.00 98.25 99 ILE A O 1
ATOM 813 N N . ASN A 1 100 ? 6.592 10.804 6.890 1.00 98.06 100 ASN A N 1
ATOM 814 C CA . ASN A 1 100 ? 7.321 11.744 7.736 1.00 98.06 100 ASN A CA 1
ATOM 815 C C . ASN A 1 100 ? 6.485 12.947 8.198 1.00 98.06 100 ASN A C 1
ATOM 817 O O . ASN A 1 100 ? 6.930 13.678 9.082 1.00 98.06 100 ASN A O 1
ATOM 821 N N . ASP A 1 101 ? 5.275 13.145 7.668 1.00 97.62 101 ASP A N 1
ATOM 822 C CA . ASP A 1 101 ? 4.390 14.228 8.093 1.00 97.62 101 ASP A CA 1
ATOM 823 C C . ASP A 1 101 ? 3.858 13.974 9.524 1.00 97.62 101 ASP A C 1
ATOM 825 O O . ASP A 1 101 ? 3.120 13.006 9.754 1.00 97.62 101 ASP A O 1
ATOM 829 N N . PRO A 1 102 ? 4.147 14.853 10.508 1.00 96.56 102 PRO A N 1
ATOM 830 C CA . PRO A 1 102 ? 3.655 14.700 11.879 1.00 96.56 102 PRO A CA 1
ATOM 831 C C . PRO A 1 102 ? 2.125 14.629 11.994 1.00 96.56 102 PRO A C 1
ATOM 833 O O . PRO A 1 102 ? 1.604 14.063 12.959 1.00 96.56 102 PRO A O 1
ATOM 836 N N . ARG A 1 103 ? 1.392 15.197 11.027 1.00 95.56 103 ARG A N 1
ATOM 837 C CA . ARG A 1 103 ? -0.075 15.128 10.955 1.00 95.56 103 ARG A CA 1
ATOM 838 C C . ARG A 1 103 ? -0.538 13.714 10.618 1.00 95.56 103 ARG A C 1
ATOM 840 O O . ARG A 1 103 ? -1.491 13.235 11.225 1.00 95.56 103 ARG A O 1
ATOM 847 N N . ILE A 1 104 ? 0.160 13.036 9.705 1.00 94.44 104 ILE A N 1
ATOM 848 C CA . ILE A 1 104 ? -0.124 11.650 9.308 1.00 94.44 104 ILE A CA 1
ATOM 849 C C . ILE A 1 104 ? 0.227 10.678 10.433 1.00 94.44 104 ILE A C 1
ATOM 851 O O . ILE A 1 104 ? -0.555 9.779 10.736 1.00 94.44 104 ILE A O 1
ATOM 855 N N . GLN A 1 105 ? 1.350 10.894 11.121 1.00 94.31 105 GLN A N 1
ATOM 856 C CA . GLN A 1 105 ? 1.771 10.046 12.244 1.00 94.31 105 GLN A CA 1
ATOM 857 C C . GLN A 1 105 ? 0.754 10.007 13.394 1.00 94.31 105 GLN A C 1
ATOM 859 O O . GLN A 1 105 ? 0.714 9.040 14.151 1.00 94.31 105 GLN A O 1
ATOM 864 N N . ARG A 1 106 ? -0.070 11.052 13.529 1.00 94.81 106 ARG A N 1
ATOM 865 C CA . ARG A 1 106 ? -1.123 11.165 14.551 1.00 94.81 106 ARG A CA 1
ATOM 866 C C . ARG A 1 106 ? -2.530 10.988 13.983 1.00 94.81 106 ARG A C 1
ATOM 868 O O . ARG A 1 106 ? -3.504 11.184 14.710 1.00 94.81 106 ARG A O 1
ATOM 875 N N . LEU A 1 107 ? -2.653 10.665 12.697 1.00 94.31 107 LEU A N 1
ATOM 876 C CA . LEU A 1 107 ? -3.942 10.590 12.030 1.00 94.31 107 LEU A CA 1
ATOM 877 C C . LEU A 1 107 ? -4.751 9.412 12.600 1.00 94.31 107 LEU A C 1
ATOM 879 O O . LEU A 1 107 ? -4.244 8.288 12.651 1.00 94.31 107 LEU A O 1
ATOM 883 N N . PRO A 1 108 ? -6.006 9.625 13.027 1.00 93.94 108 PRO A N 1
ATOM 884 C CA . PRO A 1 108 ? -6.881 8.520 13.384 1.00 93.94 108 PRO A CA 1
ATOM 885 C C . PRO A 1 108 ? -7.348 7.778 12.126 1.00 93.94 108 PRO A C 1
ATOM 887 O O . PRO A 1 108 ? -7.446 8.348 11.037 1.00 93.94 108 PRO A O 1
ATOM 890 N N . ARG A 1 109 ? -7.692 6.494 12.269 1.00 92.19 109 ARG A N 1
ATOM 891 C CA . ARG A 1 109 ? -8.301 5.734 11.167 1.00 92.19 109 ARG A CA 1
ATOM 892 C C . ARG A 1 109 ? -9.627 6.369 10.735 1.00 92.19 109 ARG A C 1
ATOM 894 O O . ARG A 1 109 ? -10.439 6.730 11.584 1.00 92.19 109 ARG A O 1
ATOM 901 N N . LYS A 1 110 ? -9.875 6.421 9.419 1.00 88.94 110 LYS A N 1
ATOM 902 C CA . LYS A 1 110 ? -11.109 6.990 8.837 1.00 88.94 110 LYS A CA 1
ATOM 903 C C . LYS A 1 110 ? -12.383 6.248 9.266 1.00 88.94 110 LYS A C 1
ATOM 905 O O . LYS A 1 110 ? -13.424 6.879 9.383 1.00 88.94 110 LYS A O 1
ATOM 910 N N . ASN A 1 111 ? -12.296 4.935 9.520 1.00 83.62 111 ASN A N 1
ATOM 911 C CA . ASN A 1 111 ? -13.402 4.075 9.968 1.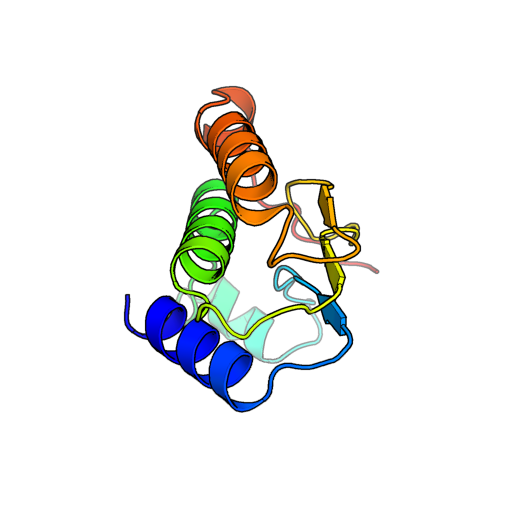00 83.62 111 ASN A CA 1
ATOM 912 C C . ASN A 1 111 ? -14.713 4.349 9.210 1.00 83.62 111 ASN A C 1
ATOM 914 O O . ASN A 1 111 ? -15.728 4.712 9.811 1.00 83.62 111 ASN A O 1
ATOM 918 N N . LEU A 1 112 ? -14.682 4.186 7.885 1.00 80.44 112 LEU A N 1
ATOM 919 C CA . LEU A 1 112 ? -15.834 4.414 7.012 1.00 80.44 112 LEU A CA 1
ATOM 920 C C . LEU A 1 112 ? -16.901 3.335 7.273 1.00 80.44 112 LEU A C 1
ATOM 922 O O . LEU A 1 112 ? -16.928 2.288 6.634 1.00 80.44 112 LEU A O 1
ATOM 926 N N . THR A 1 113 ? -17.749 3.572 8.277 1.00 78.62 113 THR A N 1
ATOM 927 C CA . THR A 1 113 ? -18.800 2.640 8.737 1.00 78.62 113 THR A CA 1
ATOM 928 C C . THR A 1 113 ? -20.094 2.739 7.936 1.00 78.62 113 THR A C 1
ATOM 930 O O . THR A 1 113 ? -20.991 1.914 8.109 1.00 78.62 113 THR A O 1
ATOM 933 N N . ARG A 1 114 ? -20.194 3.748 7.069 1.00 67.19 114 ARG A N 1
ATOM 934 C CA . ARG A 1 114 ? -21.265 3.950 6.096 1.00 67.19 114 ARG A CA 1
ATOM 935 C C . ARG A 1 114 ? -20.591 4.404 4.803 1.00 67.19 114 ARG A C 1
ATOM 937 O O . ARG A 1 114 ? -19.895 5.418 4.823 1.00 67.19 114 ARG A O 1
ATOM 944 N N . MET A 1 115 ? -20.737 3.615 3.746 1.00 59.31 115 MET A N 1
ATOM 945 C CA . MET A 1 115 ? -20.353 3.954 2.374 1.00 59.31 115 MET A CA 1
ATOM 946 C C . MET A 1 115 ? -21.618 4.008 1.533 1.00 59.31 115 MET A C 1
ATOM 948 O O . MET A 1 115 ? -22.519 3.184 1.817 1.00 59.31 115 MET A O 1
#

Radius of gyration: 14.99 Å; chains: 1; bounding box: 35×28×37 Å

Sequence (115 aa):
EDHVKETARVLTEINPTIFRFRTLNVSPSTPLWKDWKSGEFTLLSPLENLKEERNIIANLGENVNSQVFNDHVSNYCDIESTNIKEDREPFIITLDSYINDPRIQRLPRKNLTRM

Organism: NCBI:txid412755

Foldseek 3Di:
DVVLQVLLVVCQVCLDQADEDDADADAPVDPVVVCCVVVVDDGDALLRSLVSVLSSLVNHDLPRQHWYFHPDPQHDDGDTDNGSNVCSVVRNVVSVVLSPDPCSVPDGHPNCNDD

Secondary structure (DSSP, 8-state):
-HHHHHHHHHHHHH--SEEE-------TTSHHHHHHHHTSS-PPPHHHHHHHHHHHHHT--TT---EEEE--TTSS--EEES-TTTSHHHHHHHHHHHHH-HHHHTPPP------